Protein AF-A0A8J7A5R3-F1 (afdb_monomer)

Solvent-accessible surface area (backbone atoms only — not comparable to full-atom values): 3222 Å² total; per-residue (Å²): 131,92,33,76,33,76,49,76,33,60,43,66,62,51,40,72,79,66,40,46,52,60,59,48,53,53,50,34,47,73,75,59,32,77,43,78,33,50,46,72,44,52,87,86,50,90,72,54,71,35,77,76,108

Structure (mmCIF, N/CA/C/O backbone):
data_AF-A0A8J7A5R3-F1
#
_entry.id   AF-A0A8J7A5R3-F1
#
loop_
_atom_site.group_PDB
_atom_site.id
_atom_site.type_symbol
_atom_site.label_atom_id
_atom_site.label_alt_id
_atom_site.label_comp_id
_atom_site.label_asym_id
_atom_site.label_entity_id
_atom_site.label_seq_id
_atom_site.pdbx_PDB_ins_code
_atom_site.Cartn_x
_atom_site.Cartn_y
_atom_site.Cartn_z
_atom_site.occupancy
_atom_site.B_iso_or_equiv
_atom_site.auth_seq_id
_atom_site.auth_comp_id
_atom_site.auth_asym_id
_atom_site.auth_atom_id
_atom_site.pdbx_PDB_model_num
ATOM 1 N N . MET A 1 1 ? -16.342 4.130 12.328 1.00 71.44 1 MET A N 1
ATOM 2 C CA . MET A 1 1 ? -16.259 2.883 11.542 1.00 71.44 1 MET A CA 1
ATOM 3 C C . MET A 1 1 ? -14.826 2.784 11.066 1.00 71.44 1 MET A C 1
ATOM 5 O O . MET A 1 1 ? -14.334 3.773 10.540 1.00 71.44 1 MET A O 1
ATOM 9 N N . GLU A 1 2 ? -14.131 1.690 11.357 1.00 83.62 2 GLU A N 1
ATOM 10 C CA . GLU A 1 2 ? -12.758 1.510 10.876 1.00 83.62 2 GLU A CA 1
ATOM 11 C C . GLU A 1 2 ? -12.804 1.174 9.380 1.00 83.62 2 GLU A C 1
ATOM 13 O O . GLU A 1 2 ? -13.628 0.366 8.953 1.00 83.62 2 GLU A O 1
ATOM 18 N N . SER A 1 3 ? -11.978 1.840 8.579 1.00 89.44 3 SER A N 1
ATOM 19 C CA . SER A 1 3 ? -11.981 1.755 7.116 1.00 89.44 3 SER A CA 1
ATOM 20 C C . SER A 1 3 ? -10.601 1.319 6.643 1.00 89.44 3 SER A C 1
ATOM 22 O O . SER A 1 3 ? -9.575 1.904 7.001 1.00 89.44 3 SER A O 1
ATOM 24 N N . TRP A 1 4 ? -10.559 0.257 5.847 1.00 93.94 4 TRP A N 1
ATOM 25 C CA . TRP A 1 4 ? -9.304 -0.336 5.403 1.00 93.94 4 TRP A CA 1
ATOM 26 C C . TRP A 1 4 ? -9.058 -0.033 3.930 1.00 93.94 4 TRP A C 1
ATOM 28 O O . TRP A 1 4 ? -9.989 0.017 3.128 1.00 93.94 4 TRP A O 1
ATOM 38 N N . GLY A 1 5 ? -7.797 0.196 3.582 1.00 93.12 5 GLY A N 1
ATOM 39 C CA . GLY A 1 5 ? -7.345 0.412 2.215 1.00 93.12 5 GLY A CA 1
ATOM 40 C C . GLY A 1 5 ? -6.223 -0.552 1.861 1.00 93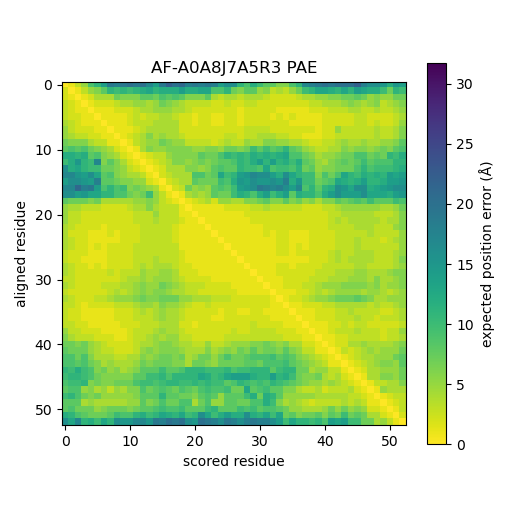.12 5 GLY A C 1
ATOM 41 O O . GLY A 1 5 ? -5.344 -0.805 2.679 1.00 93.12 5 GLY A O 1
ATOM 42 N N . TYR A 1 6 ? -6.224 -1.061 0.632 1.00 93.75 6 TYR A N 1
ATOM 43 C CA . TYR A 1 6 ? -5.123 -1.859 0.100 1.00 93.75 6 TYR A CA 1
ATOM 44 C C . TYR A 1 6 ? -4.660 -1.299 -1.237 1.00 93.75 6 TYR A C 1
ATOM 46 O O . TYR A 1 6 ? -5.476 -0.908 -2.075 1.00 93.75 6 TYR A O 1
ATOM 54 N N . THR A 1 7 ? -3.348 -1.279 -1.453 1.00 91.88 7 THR A N 1
ATOM 55 C CA . THR A 1 7 ? -2.782 -0.901 -2.744 1.00 91.88 7 THR A CA 1
ATOM 56 C C . THR A 1 7 ? -1.511 -1.670 -3.077 1.00 91.88 7 THR A C 1
ATOM 58 O O . THR A 1 7 ? -0.781 -2.104 -2.197 1.00 91.88 7 THR A O 1
ATOM 61 N N . ARG A 1 8 ? -1.208 -1.824 -4.367 1.00 91.88 8 ARG A N 1
ATOM 62 C CA . ARG A 1 8 ? -0.032 -2.568 -4.825 1.00 91.88 8 ARG A CA 1
ATOM 63 C C . ARG A 1 8 ? 0.602 -1.920 -6.045 1.00 91.88 8 ARG A C 1
ATOM 65 O O . ARG A 1 8 ? -0.096 -1.411 -6.925 1.00 91.88 8 ARG A O 1
ATOM 72 N N . VAL A 1 9 ? 1.922 -2.039 -6.133 1.00 90.75 9 VAL A N 1
ATOM 73 C CA . VAL A 1 9 ? 2.685 -1.843 -7.372 1.00 90.75 9 VAL A CA 1
ATOM 74 C C . VAL A 1 9 ? 3.400 -3.136 -7.765 1.00 90.75 9 VAL A C 1
ATOM 76 O O . VAL A 1 9 ? 3.668 -3.984 -6.917 1.00 90.75 9 VAL A O 1
ATOM 79 N N . SER A 1 10 ? 3.651 -3.325 -9.060 1.00 87.25 10 SER A N 1
ATOM 80 C CA . SER A 1 10 ? 4.204 -4.582 -9.580 1.00 87.25 10 SER A CA 1
ATOM 81 C C . SER A 1 10 ? 5.727 -4.659 -9.497 1.00 87.25 10 SER A C 1
ATOM 83 O O . SER A 1 10 ? 6.254 -5.765 -9.435 1.00 87.25 10 SER A O 1
ATOM 85 N N . SER A 1 11 ? 6.430 -3.525 -9.486 1.00 82.56 11 SER A N 1
ATOM 86 C CA . SER A 1 11 ? 7.890 -3.483 -9.353 1.00 82.56 11 SER A CA 1
ATOM 87 C C . SER A 1 11 ? 8.358 -2.351 -8.439 1.00 82.56 11 SER A C 1
ATOM 89 O O . SER A 1 11 ? 7.680 -1.332 -8.277 1.00 82.56 11 SER A O 1
ATOM 91 N N . SER A 1 12 ? 9.545 -2.524 -7.857 1.00 74.06 12 SER A N 1
ATOM 92 C CA . SER A 1 12 ? 10.248 -1.494 -7.083 1.00 74.06 12 SER A CA 1
ATOM 93 C C . SER A 1 12 ? 10.611 -0.281 -7.945 1.00 74.06 12 SER A C 1
ATOM 95 O O . SER A 1 12 ? 10.523 0.846 -7.470 1.00 74.06 12 SER A O 1
ATOM 97 N N . GLU A 1 13 ? 10.892 -0.463 -9.237 1.00 72.44 13 GLU A N 1
ATOM 98 C CA . GLU A 1 13 ? 11.093 0.646 -10.185 1.00 72.44 13 GLU A CA 1
ATOM 99 C C . GLU A 1 13 ? 9.867 1.565 -10.282 1.00 72.44 13 GLU A C 1
ATOM 101 O O . GLU A 1 13 ? 10.010 2.783 -1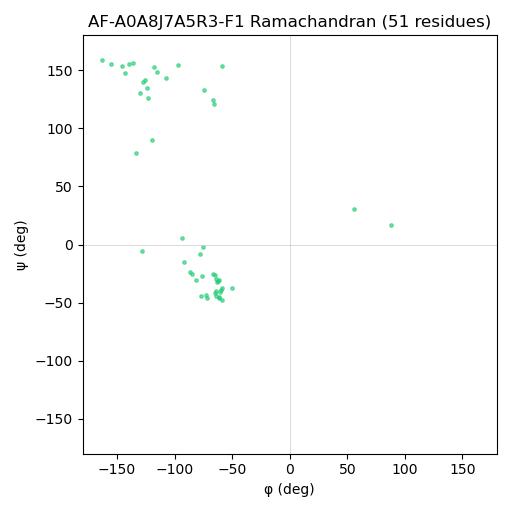0.306 1.00 72.44 13 GLU A O 1
ATOM 106 N N . GLN A 1 14 ? 8.639 1.031 -10.225 1.00 65.31 14 GLN A N 1
ATOM 107 C CA . GLN A 1 14 ? 7.428 1.868 -10.187 1.00 65.31 14 GLN A CA 1
ATOM 108 C C . GLN A 1 14 ? 7.335 2.720 -8.908 1.00 65.31 14 GLN A C 1
ATOM 110 O O . GLN A 1 14 ? 6.694 3.781 -8.904 1.00 65.31 14 GLN A O 1
ATOM 115 N N . GLN A 1 15 ? 7.958 2.266 -7.819 1.00 63.59 15 GLN A N 1
ATOM 116 C CA . GLN A 1 15 ? 8.085 3.036 -6.587 1.00 63.59 15 GLN A CA 1
ATOM 117 C C . GLN A 1 15 ? 9.174 4.111 -6.711 1.00 63.59 15 GLN A C 1
ATOM 119 O O . GLN A 1 15 ? 8.913 5.250 -6.322 1.00 63.59 15 GLN A O 1
ATOM 124 N N . VAL A 1 16 ? 10.337 3.766 -7.272 1.00 61.94 16 VAL A N 1
ATOM 125 C CA . VAL A 1 16 ? 11.515 4.644 -7.382 1.00 61.94 16 VAL A CA 1
ATOM 126 C C . VAL A 1 16 ? 11.311 5.756 -8.418 1.00 61.94 16 VAL A C 1
ATOM 128 O O . VAL A 1 16 ? 11.535 6.918 -8.094 1.00 61.94 16 VAL A O 1
ATOM 131 N N . ASP A 1 17 ? 10.791 5.451 -9.610 1.00 62.88 17 ASP A N 1
ATOM 132 C CA . ASP A 1 17 ? 10.715 6.434 -10.706 1.00 62.88 17 ASP A CA 1
ATOM 133 C C . ASP A 1 17 ? 9.526 7.398 -10.609 1.00 62.88 17 ASP A C 1
ATOM 135 O O . ASP A 1 17 ? 9.576 8.524 -11.103 1.00 62.88 17 ASP A O 1
ATOM 139 N N . LYS A 1 18 ? 8.400 6.966 -10.025 1.00 71.06 18 LYS A N 1
ATOM 140 C CA . LYS A 1 18 ? 7.134 7.732 -10.092 1.00 71.06 18 LYS A CA 1
ATOM 141 C C . LYS A 1 18 ? 6.474 7.985 -8.744 1.00 71.06 18 LYS A C 1
ATOM 143 O O . LYS A 1 18 ? 5.445 8.679 -8.696 1.00 71.06 18 LYS A O 1
ATOM 148 N N . GLY A 1 19 ? 7.017 7.409 -7.666 1.00 84.19 19 GLY A N 1
ATOM 149 C CA . GLY A 1 19 ? 6.393 7.426 -6.343 1.00 84.19 19 GLY A CA 1
ATOM 150 C C . GLY A 1 19 ? 4.975 6.848 -6.365 1.00 84.19 19 GLY A C 1
ATOM 151 O O . GLY A 1 19 ? 4.110 7.312 -5.622 1.00 84.19 19 GLY A O 1
ATOM 152 N N . ALA A 1 20 ? 4.696 5.893 -7.264 1.00 87.62 20 ALA A N 1
ATO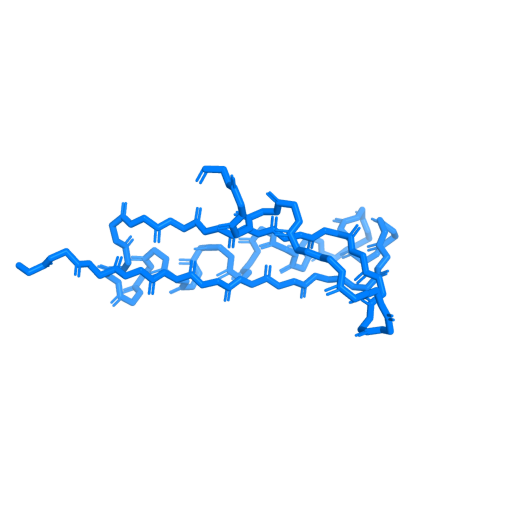M 153 C CA . ALA A 1 20 ? 3.335 5.443 -7.557 1.00 87.62 20 ALA A CA 1
ATOM 154 C C . ALA A 1 20 ? 2.641 4.867 -6.315 1.00 87.62 20 ALA A C 1
ATOM 156 O O . ALA A 1 20 ? 1.482 5.191 -6.049 1.00 87.62 20 ALA A O 1
ATOM 157 N N . LEU A 1 21 ? 3.381 4.090 -5.518 1.00 89.31 21 LEU A N 1
ATOM 158 C CA . LEU A 1 21 ? 2.877 3.506 -4.281 1.00 89.31 21 LEU A CA 1
ATOM 159 C C . LEU A 1 21 ? 2.520 4.579 -3.244 1.00 89.31 21 LEU A C 1
ATOM 161 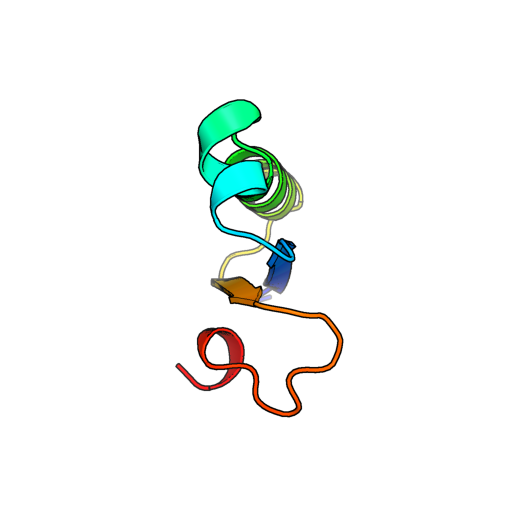O O . LEU A 1 21 ? 1.436 4.550 -2.667 1.00 89.31 21 LEU A O 1
ATOM 165 N N . LYS A 1 22 ? 3.385 5.587 -3.071 1.00 90.94 22 LYS A N 1
ATOM 166 C CA . LYS A 1 22 ? 3.140 6.713 -2.157 1.00 90.94 22 LYS A CA 1
ATOM 167 C C . LYS A 1 22 ? 1.857 7.461 -2.529 1.00 90.94 22 LYS A C 1
ATOM 169 O O . LYS A 1 22 ? 0.996 7.655 -1.677 1.00 90.94 22 LYS A O 1
ATOM 174 N N . LYS A 1 23 ? 1.679 7.782 -3.815 1.00 93.06 23 LYS A N 1
ATOM 175 C CA . LYS A 1 23 ? 0.468 8.449 -4.332 1.00 93.06 23 LYS A CA 1
ATOM 176 C C . LYS A 1 23 ? -0.801 7.614 -4.147 1.00 93.06 23 LYS A C 1
ATOM 178 O O . LYS A 1 23 ? -1.896 8.163 -4.053 1.00 93.06 23 LYS A O 1
ATOM 183 N N . GLN A 1 24 ? -0.702 6.287 -4.178 1.00 92.75 24 GLN A N 1
ATOM 184 C CA . GLN A 1 24 ? -1.841 5.411 -3.897 1.00 92.75 24 GLN A CA 1
ATOM 185 C C . GLN A 1 24 ? -2.189 5.410 -2.401 1.00 92.75 24 GLN A C 1
ATOM 187 O O . GLN A 1 24 ? -3.359 5.555 -2.058 1.00 92.75 24 GLN A O 1
ATOM 192 N N . ILE A 1 25 ? -1.186 5.336 -1.519 1.00 93.12 25 ILE A N 1
ATOM 193 C CA . ILE A 1 25 ? -1.378 5.416 -0.062 1.00 93.12 25 ILE A CA 1
ATOM 194 C C . ILE A 1 25 ? -1.995 6.764 0.334 1.00 93.12 25 ILE A C 1
ATOM 196 O O . ILE A 1 25 ? -2.955 6.795 1.099 1.00 93.12 25 ILE A O 1
ATOM 200 N N . GLU A 1 26 ? -1.498 7.878 -0.207 1.00 94.88 26 GLU A N 1
ATOM 201 C CA . GLU A 1 26 ? -2.046 9.218 0.061 1.00 94.88 26 GLU A CA 1
ATOM 202 C C . GLU A 1 26 ? -3.514 9.336 -0.360 1.00 94.88 26 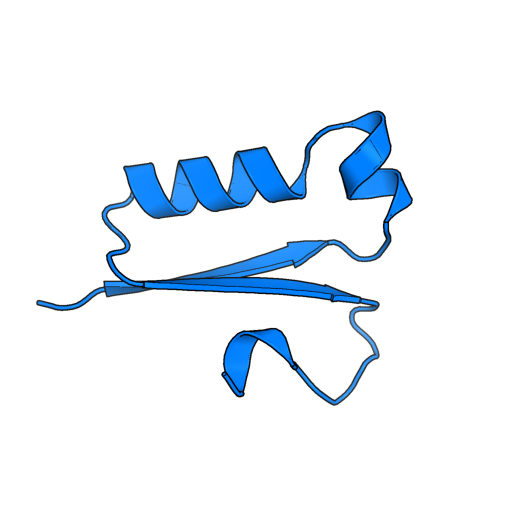GLU A C 1
ATOM 204 O O . GLU A 1 26 ? -4.320 9.904 0.376 1.00 94.88 26 GLU A O 1
ATOM 209 N N . ARG A 1 27 ? -3.893 8.734 -1.494 1.00 95.25 27 ARG A N 1
ATOM 210 C CA . ARG A 1 27 ? -5.295 8.684 -1.929 1.00 95.25 27 ARG A CA 1
ATOM 211 C C . ARG A 1 27 ? -6.173 7.871 -0.985 1.00 95.25 27 ARG A C 1
ATOM 213 O O . ARG A 1 27 ? -7.273 8.313 -0.676 1.00 95.25 27 ARG A O 1
ATOM 220 N N . LEU A 1 28 ? -5.693 6.726 -0.497 1.00 95.31 28 LEU A N 1
ATOM 221 C CA . LEU A 1 28 ? -6.425 5.923 0.490 1.00 95.31 28 LEU A CA 1
ATOM 222 C C . LEU A 1 28 ? -6.602 6.683 1.812 1.00 95.31 28 LEU A C 1
ATOM 224 O O . LEU A 1 28 ? -7.691 6.677 2.380 1.00 95.31 28 LEU A O 1
ATOM 228 N N . ARG A 1 29 ? -5.577 7.419 2.261 1.00 94.25 29 ARG A N 1
ATOM 229 C CA . ARG A 1 29 ? -5.698 8.315 3.425 1.00 94.25 29 ARG A CA 1
ATOM 230 C C . ARG A 1 29 ? -6.736 9.411 3.190 1.00 94.25 29 ARG A C 1
ATOM 232 O O . ARG A 1 29 ? -7.575 9.638 4.051 1.00 94.25 29 ARG A O 1
ATOM 239 N N . GLY A 1 30 ? -6.710 10.055 2.021 1.00 95.88 30 GLY A N 1
ATOM 240 C CA . GLY A 1 30 ? -7.679 11.090 1.644 1.00 95.88 30 GLY A CA 1
ATOM 241 C C . GLY A 1 30 ? -9.118 10.575 1.530 1.00 95.88 30 GLY A C 1
ATOM 242 O O . GLY A 1 30 ? -10.052 11.311 1.827 1.00 95.88 30 GLY A O 1
ATOM 243 N N . ALA A 1 31 ? -9.299 9.301 1.170 1.00 94.69 31 ALA A N 1
ATOM 244 C CA . ALA A 1 31 ? -10.593 8.616 1.179 1.00 94.69 31 ALA A CA 1
ATOM 245 C C . ALA A 1 31 ? -11.070 8.222 2.592 1.00 94.69 31 ALA A C 1
ATOM 247 O O . ALA A 1 31 ? -12.160 7.676 2.745 1.00 94.69 31 ALA A O 1
ATOM 248 N N . GLY A 1 32 ? -10.264 8.493 3.623 1.00 94.75 32 GLY A N 1
ATOM 249 C CA . GLY A 1 32 ? -10.602 8.237 5.015 1.00 94.75 32 GLY A CA 1
ATOM 250 C C . GLY A 1 32 ? -10.249 6.838 5.506 1.00 94.75 32 GLY A C 1
ATOM 251 O O . GLY A 1 32 ? -10.785 6.453 6.538 1.00 94.75 32 GLY A O 1
ATOM 252 N N . CYS A 1 33 ? -9.386 6.074 4.817 1.00 94.69 33 CYS A N 1
ATOM 253 C CA . CYS A 1 33 ? -8.888 4.784 5.313 1.00 94.69 33 CYS A CA 1
ATOM 254 C C . CYS A 1 33 ? -8.015 4.977 6.564 1.00 94.69 33 CYS A C 1
ATOM 256 O O . CYS A 1 33 ? -6.974 5.637 6.511 1.00 94.69 33 CYS A O 1
ATOM 258 N N . THR A 1 34 ? -8.412 4.361 7.675 1.00 92.31 34 THR A N 1
ATOM 259 C CA . THR A 1 34 ? -7.707 4.402 8.965 1.00 92.31 34 THR A CA 1
ATOM 260 C C . THR A 1 34 ? -6.630 3.327 9.098 1.00 92.31 34 THR A C 1
ATOM 262 O O . THR A 1 34 ? -5.674 3.515 9.847 1.00 92.31 34 THR A O 1
ATOM 265 N N . ARG A 1 35 ? -6.742 2.223 8.348 1.00 92.50 35 ARG A N 1
ATOM 266 C CA . ARG A 1 35 ? -5.666 1.234 8.172 1.00 92.50 35 ARG A CA 1
ATOM 267 C C . ARG A 1 35 ? -5.369 1.050 6.697 1.00 92.50 35 ARG A C 1
ATOM 269 O O . ARG A 1 35 ? -6.285 0.940 5.887 1.00 92.50 35 ARG A O 1
ATOM 276 N N . ILE A 1 36 ? -4.090 1.044 6.342 1.00 93.25 36 ILE A N 1
ATOM 277 C CA . ILE A 1 36 ? -3.658 0.914 4.952 1.00 93.25 36 ILE A CA 1
ATOM 278 C C . ILE A 1 36 ? -2.598 -0.169 4.875 1.00 93.25 36 ILE A C 1
ATOM 280 O O . ILE A 1 36 ? -1.622 -0.132 5.615 1.00 93.25 36 ILE A O 1
ATOM 284 N N . TYR A 1 37 ? -2.803 -1.082 3.941 1.00 93.25 37 TYR A N 1
ATOM 285 C CA . TYR A 1 37 ? -1.938 -2.202 3.627 1.00 93.25 37 TYR A CA 1
ATOM 286 C C . TYR A 1 37 ? -1.381 -2.026 2.221 1.00 93.25 37 TYR A C 1
ATOM 288 O O . TYR A 1 37 ? -2.035 -1.434 1.351 1.00 93.25 37 TYR A O 1
ATOM 296 N N . TRP A 1 38 ? -0.169 -2.512 1.978 1.00 91.69 38 TRP A N 1
ATOM 297 C CA . TRP A 1 38 ? 0.432 -2.363 0.665 1.00 91.69 38 TRP A CA 1
ATOM 298 C C . TRP A 1 38 ? 1.479 -3.411 0.333 1.00 91.69 38 TRP A C 1
ATOM 300 O O . TRP A 1 38 ? 2.145 -3.923 1.224 1.00 91.69 38 TRP A O 1
ATOM 310 N N . ASP A 1 39 ? 1.679 -3.636 -0.967 1.00 91.00 39 ASP A N 1
ATOM 311 C CA . ASP A 1 39 ? 2.738 -4.507 -1.473 1.00 91.00 39 ASP A CA 1
ATOM 312 C C . ASP A 1 39 ? 3.493 -3.929 -2.677 1.00 91.00 39 ASP A C 1
ATOM 314 O O . ASP A 1 39 ? 2.965 -3.144 -3.475 1.00 91.00 39 ASP A O 1
ATOM 318 N N . ILE A 1 40 ? 4.723 -4.416 -2.850 1.00 88.69 40 ILE A N 1
ATOM 319 C CA . ILE A 1 40 ? 5.533 -4.271 -4.064 1.00 88.69 40 ILE A CA 1
ATOM 320 C C . ILE A 1 40 ? 5.810 -5.678 -4.577 1.00 88.69 40 ILE A C 1
ATOM 322 O O . ILE A 1 40 ? 6.771 -6.322 -4.171 1.00 88.69 40 ILE A O 1
ATOM 326 N N . GLN A 1 41 ? 4.929 -6.185 -5.428 1.00 87.19 41 GLN A N 1
ATOM 327 C CA . GLN A 1 41 ? 5.026 -7.555 -5.920 1.00 87.19 41 GLN A CA 1
ATOM 328 C C . GLN A 1 41 ? 4.174 -7.760 -7.161 1.00 87.19 41 GLN A C 1
ATOM 330 O O . GLN A 1 41 ? 3.210 -7.025 -7.379 1.00 87.19 41 GLN A O 1
ATOM 335 N N . SER A 1 42 ? 4.481 -8.784 -7.956 1.00 83.69 42 SER A N 1
ATOM 336 C CA . SER A 1 42 ? 3.706 -9.120 -9.151 1.00 83.69 42 SER A CA 1
ATOM 337 C C . SER A 1 42 ? 2.238 -9.427 -8.824 1.00 83.69 42 SER A C 1
ATOM 339 O O . SER A 1 42 ? 1.874 -9.900 -7.743 1.00 83.69 42 SER A O 1
ATOM 341 N N . ARG A 1 43 ? 1.364 -9.204 -9.813 1.00 81.94 43 ARG A N 1
ATOM 342 C CA . ARG A 1 43 ? -0.035 -9.648 -9.745 1.00 81.94 43 ARG A CA 1
ATOM 343 C C . ARG A 1 43 ? -0.134 -11.173 -9.633 1.00 81.94 43 ARG A C 1
ATOM 345 O O . ARG A 1 43 ? -1.081 -11.651 -9.023 1.00 81.94 43 ARG A O 1
ATOM 352 N N . THR A 1 44 ? 0.824 -11.901 -10.203 1.00 84.75 44 THR A N 1
ATOM 353 C CA . THR A 1 44 ? 0.874 -13.369 -10.181 1.00 84.75 44 THR A CA 1
ATOM 354 C C . THR A 1 44 ? 1.374 -13.944 -8.860 1.00 84.75 44 THR A C 1
ATOM 356 O O . THR A 1 44 ? 1.306 -15.152 -8.689 1.00 84.75 44 THR A O 1
ATOM 359 N N . THR A 1 45 ? 1.868 -13.117 -7.930 1.00 82.94 45 THR A N 1
ATOM 360 C CA . THR A 1 45 ? 2.198 -13.593 -6.583 1.00 82.94 45 THR A CA 1
ATOM 361 C C . THR A 1 45 ? 0.912 -14.005 -5.877 1.00 82.94 45 THR A C 1
ATOM 363 O O . THR A 1 45 ? -0.031 -13.210 -5.808 1.00 82.94 45 THR A O 1
ATOM 366 N N . GLU A 1 46 ? 0.877 -15.246 -5.402 1.00 79.75 46 GLU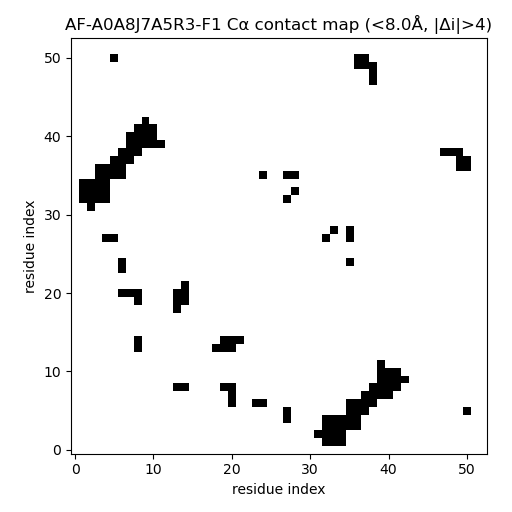 A N 1
ATOM 367 C CA . GLU A 1 46 ? -0.285 -15.841 -4.735 1.00 79.75 46 GLU A CA 1
ATOM 368 C C . GLU A 1 46 ? -0.448 -15.325 -3.301 1.00 79.75 46 GLU A C 1
ATOM 370 O O . GLU A 1 46 ? -1.569 -15.226 -2.809 1.00 79.75 46 GLU A O 1
ATOM 375 N N . THR A 1 47 ? 0.654 -14.913 -2.668 1.00 80.81 47 THR A N 1
ATOM 376 C CA . THR A 1 47 ? 0.676 -14.349 -1.315 1.00 80.81 47 THR A CA 1
ATOM 377 C C . THR A 1 47 ? 0.689 -12.820 -1.320 1.00 80.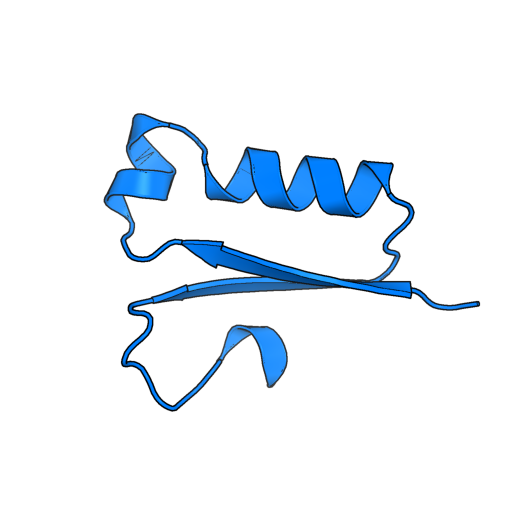81 47 THR A C 1
ATOM 379 O O . THR A 1 47 ? 1.075 -12.154 -2.292 1.00 80.81 47 THR A O 1
ATOM 382 N N . ARG A 1 48 ? 0.188 -12.239 -0.226 1.00 82.25 48 ARG A N 1
ATOM 383 C CA . ARG A 1 48 ? 0.053 -10.791 -0.033 1.00 82.25 48 ARG A CA 1
ATOM 384 C C . ARG A 1 48 ? 0.564 -10.418 1.350 1.00 82.25 48 ARG A C 1
ATOM 386 O O . ARG A 1 48 ? -0.230 -10.188 2.252 1.00 82.25 48 ARG A O 1
ATOM 393 N N . ASP A 1 49 ? 1.886 -10.335 1.487 1.00 78.88 49 ASP A N 1
ATOM 394 C CA . ASP A 1 49 ? 2.570 -10.037 2.753 1.00 78.88 49 ASP A CA 1
ATOM 395 C C . ASP A 1 49 ? 2.007 -8.792 3.450 1.00 78.88 49 ASP A C 1
ATOM 397 O O . ASP A 1 49 ? 1.888 -8.745 4.671 1.00 78.88 49 ASP A O 1
ATOM 401 N N . GLY A 1 50 ? 1.640 -7.773 2.675 1.00 79.25 50 GLY A N 1
ATOM 402 C CA . GLY A 1 50 ? 1.039 -6.549 3.172 1.00 79.25 50 GLY A CA 1
ATOM 403 C C . GLY A 1 50 ? -0.354 -6.738 3.762 1.00 79.25 50 GLY A C 1
ATOM 404 O O . GLY A 1 50 ? -0.728 -5.933 4.596 1.00 79.25 50 GLY A O 1
ATOM 405 N N . LEU A 1 51 ? -1.119 -7.757 3.359 1.00 77.31 51 LEU A N 1
ATOM 406 C CA . LEU A 1 51 ? -2.447 -8.078 3.907 1.00 77.31 51 LEU A CA 1
ATOM 407 C C . LEU A 1 51 ? -2.399 -9.078 5.069 1.00 77.31 51 LEU A C 1
ATOM 409 O O . LEU A 1 51 ? -3.387 -9.219 5.783 1.00 77.31 51 LEU A O 1
ATOM 413 N N . GLU A 1 52 ? -1.274 -9.765 5.254 1.00 73.75 52 GLU A N 1
ATOM 414 C CA . GLU A 1 52 ? -1.078 -10.771 6.305 1.00 73.75 52 GLU A CA 1
ATOM 415 C C . GLU A 1 52 ? -0.439 -10.192 7.586 1.00 73.75 52 GLU A C 1
ATOM 417 O O . GLU A 1 52 ? -0.125 -10.943 8.510 1.00 73.75 52 GLU A O 1
ATOM 422 N N . ARG A 1 53 ? -0.245 -8.866 7.657 1.00 58.53 53 ARG A N 1
ATOM 423 C CA . ARG A 1 53 ? 0.413 -8.145 8.765 1.00 58.53 53 ARG A CA 1
ATOM 424 C C . ARG A 1 53 ? -0.534 -7.358 9.667 1.00 58.53 53 ARG A C 1
ATOM 426 O O . ARG A 1 53 ? -1.575 -6.859 9.185 1.00 58.53 53 ARG A O 1
#

Radius of gyration: 11.41 Å; Cα contacts (8 Å, |Δi|>4): 69; chains: 1; bounding box: 28×27×22 Å

Mean predicted aligned error: 5.09 Å

pLDDT: mean 85.01, std 10.02, range [58.53, 95.88]

Foldseek 3Di:
DAAEEEDEAAAVCCCVVPVNVVVRVVVCVVVVHPYYFYYHHHPPPPDRPRVVD

Secondary structure (DSSP, 8-state):
---EEEEEES-HHHHHHH-HHHHHHHHHHHTT-SEEEEEES-TT-S--TT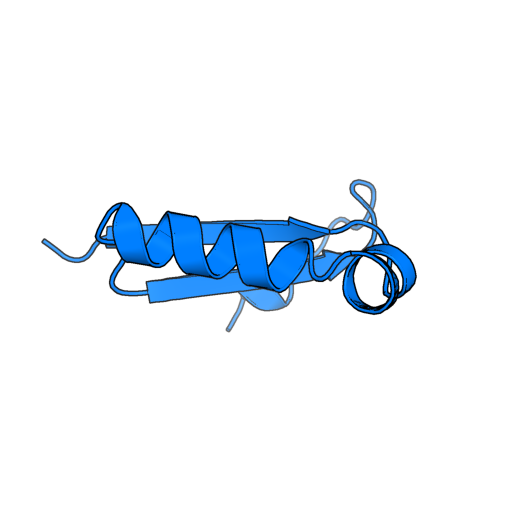T--

Sequence (53 aa):
MESWGYTRVSSSEQQVDKGALKKQIERLRGAGCTRIYWDIQSRTTETRDGLER

Nearest PDB structures (foldseek):
  5ipf-assembly1_C  TM=4.663E-01  e=3.944E+00  Schistosoma mansoni
  5ipf-assembly1_B  TM=4.472E-01  e=5.926E+00  Schistosoma mansoni
  8rs5-assembly1_A  TM=4.226E-01  e=8.320E+00  Methanopyrus kandleri
  4ycs-assembly5_E  TM=3.534E-01  e=9.530E+0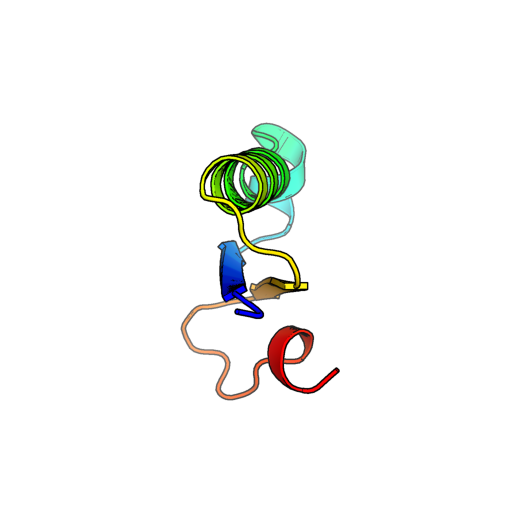0  Clostridioides difficile 630